Protein AF-A0AA41UVM8-F1 (afdb_monomer_lite)

Secondary structure (DSSP, 8-state):
--------------------HHHHHHHHHHHHHHHHHHHHHHHHHTPPP-----STTSSHHHHHHHHHHHHS----HHHHHHHHHHHHHHHHHHH-

pLDDT: mean 82.82, std 20.91, range [35.56, 97.38]

Radius of gyration: 32.56 Å; chains: 1; bounding box: 49×39×102 Å

Foldseek 3Di:
DDDDDDDDDDDPPDDDDDPDVVVVVVVVVVVVVVVVVVVVVVVVVPDDDDDDDDDPPPCPVVVVLVCCVPPHPHDDPVRVVVCVVVVVVVVVVVVD

Organism: Papaver nudicaule (NCBI:txid74823)

Sequence (96 aa):
MLSTVIQGMGSICSRHGQYNEADTEENAQAAEIERRIAQETKAEKHIQKLLLLGAGESGKSTIFKQIKLLFQTGFDDAELKSYTSVIFANVYQTIK

Structure (mmCIF, N/CA/C/O backbone):
data_AF-A0AA41UVM8-F1
#
_entry.id   AF-A0AA41UVM8-F1
#
loop_
_atom_site.group_PDB
_atom_site.id
_atom_site.type_symbol
_atom_site.label_atom_id
_atom_site.label_alt_id
_atom_site.label_comp_id
_atom_site.label_asym_id
_atom_site.label_entity_id
_atom_site.label_seq_id
_atom_site.pdbx_PDB_ins_code
_atom_site.Cartn_x
_atom_site.Cartn_y
_atom_site.Cartn_z
_atom_site.occupancy
_atom_site.B_iso_or_equiv
_atom_site.auth_seq_id
_atom_site.auth_comp_id
_atom_site.auth_asym_id
_atom_site.auth_atom_id
_atom_site.pdbx_PDB_model_num
ATOM 1 N N . MET A 1 1 ? -8.102 28.079 80.295 1.00 40.31 1 MET A N 1
ATOM 2 C CA . MET A 1 1 ? -6.922 27.581 79.563 1.00 40.31 1 MET A CA 1
ATOM 3 C C . MET A 1 1 ? -6.899 26.065 79.690 1.00 40.31 1 MET A C 1
ATOM 5 O O . MET A 1 1 ? -6.892 25.592 80.814 1.00 40.31 1 MET A O 1
ATOM 9 N N . LEU A 1 2 ? -6.912 25.376 78.542 1.00 39.41 2 LEU A N 1
ATOM 10 C CA . LEU A 1 2 ? -6.650 23.942 78.316 1.00 39.41 2 LEU A CA 1
ATOM 11 C C . LEU A 1 2 ? -7.614 22.886 78.900 1.00 39.41 2 LEU A C 1
ATOM 13 O O . LEU A 1 2 ? -7.501 22.502 80.056 1.00 39.41 2 LEU A O 1
ATOM 17 N N . SER A 1 3 ? -8.497 22.359 78.038 1.00 35.56 3 SER A N 1
ATOM 18 C CA . SER A 1 3 ? -8.470 20.972 77.501 1.00 35.56 3 SER A CA 1
ATOM 19 C C . SER A 1 3 ? -9.805 20.713 76.760 1.00 35.56 3 SER A C 1
ATOM 21 O O . SER A 1 3 ? -10.860 20.735 77.382 1.00 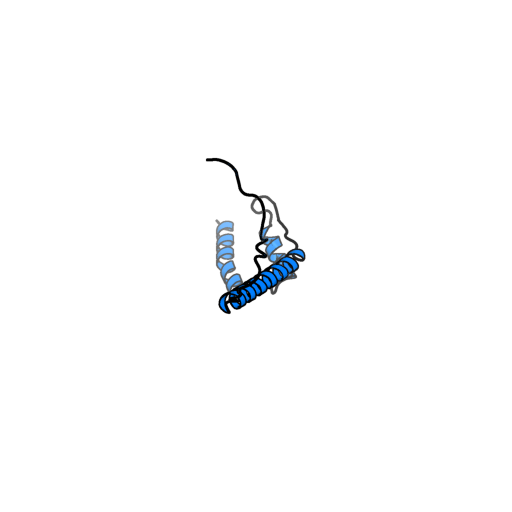35.56 3 SER A O 1
ATOM 23 N N . THR A 1 4 ? -9.850 20.792 75.422 1.00 41.12 4 THR A N 1
ATOM 24 C CA . THR A 1 4 ? -9.824 19.630 74.494 1.00 41.12 4 THR A CA 1
ATOM 25 C C . THR A 1 4 ? -11.076 18.751 74.668 1.00 41.12 4 THR A C 1
ATOM 27 O O . THR A 1 4 ? -11.170 17.982 75.614 1.00 41.12 4 THR A O 1
ATOM 30 N N . VAL A 1 5 ? -12.163 18.998 73.918 1.00 50.19 5 VAL A N 1
ATOM 31 C CA . VAL A 1 5 ? -12.482 18.354 72.618 1.00 50.19 5 VAL A CA 1
ATOM 32 C C . VAL A 1 5 ? -12.298 16.841 72.693 1.00 50.19 5 VAL A C 1
ATOM 34 O O . VAL A 1 5 ? -11.162 16.417 72.818 1.00 50.19 5 VAL A O 1
ATOM 37 N N . ILE A 1 6 ? -13.380 16.058 72.570 1.00 43.78 6 ILE A N 1
ATOM 38 C CA . ILE A 1 6 ? -13.460 14.791 71.812 1.00 43.78 6 ILE A CA 1
ATOM 39 C C . ILE A 1 6 ? -14.916 14.265 71.846 1.00 43.78 6 ILE A C 1
ATOM 41 O O . ILE A 1 6 ? -15.473 13.955 72.893 1.00 43.78 6 ILE A O 1
ATOM 45 N N . GLN A 1 7 ? -15.481 14.179 70.636 1.00 44.25 7 GLN A N 1
ATOM 46 C CA . GLN A 1 7 ? -16.499 13.233 70.155 1.00 44.25 7 GLN A CA 1
ATOM 47 C C . GLN A 1 7 ? -17.923 13.299 70.720 1.00 44.25 7 GLN A C 1
ATOM 49 O O . GLN A 1 7 ? -18.367 12.469 71.505 1.00 44.25 7 GLN A O 1
ATOM 54 N N . GLY A 1 8 ? -18.707 14.190 70.119 1.00 45.00 8 GLY A N 1
ATOM 55 C CA . GLY A 1 8 ? -20.133 13.976 69.928 1.00 45.00 8 GLY A CA 1
ATOM 56 C C . GLY A 1 8 ? -20.517 14.396 68.515 1.00 45.00 8 GLY A C 1
ATOM 57 O O . GLY A 1 8 ? -20.152 15.486 68.095 1.00 45.00 8 GLY A O 1
ATOM 58 N N . MET A 1 9 ? -21.293 13.544 67.844 1.00 42.50 9 MET A N 1
ATOM 59 C CA . MET A 1 9 ? -22.007 13.778 66.579 1.00 42.50 9 MET A CA 1
ATOM 60 C C . MET A 1 9 ? -21.232 13.392 65.312 1.00 42.50 9 MET A C 1
ATOM 62 O O . MET A 1 9 ? -20.457 14.148 64.733 1.00 42.50 9 MET A O 1
ATOM 66 N N . GLY A 1 10 ? -21.498 12.157 64.877 1.00 41.69 10 GLY A N 1
ATOM 67 C CA . GLY A 1 10 ? -21.191 11.682 63.540 1.00 41.69 10 GLY A CA 1
ATOM 68 C C . GLY A 1 10 ? -21.946 12.499 62.498 1.00 41.69 10 GLY A C 1
ATOM 69 O O . GLY A 1 10 ? -23.175 12.481 62.446 1.00 41.69 10 GLY A O 1
ATOM 70 N N . SER A 1 11 ? -21.195 13.178 61.643 1.00 45.44 11 SER A N 1
ATOM 71 C CA . SER A 1 11 ? -21.707 13.747 60.405 1.00 45.44 11 SER A CA 1
ATOM 72 C C . SER A 1 11 ? -21.690 12.654 59.343 1.00 45.44 11 SER A C 1
ATOM 74 O O . SER A 1 11 ? -20.699 12.441 58.647 1.00 45.44 11 SER A O 1
ATOM 76 N N . ILE A 1 12 ? -22.810 11.938 59.254 1.00 44.44 12 ILE A N 1
ATOM 77 C CA . ILE A 1 12 ? -23.235 11.214 58.057 1.00 44.44 12 ILE A CA 1
ATOM 78 C C . ILE A 1 12 ? -23.307 12.250 56.933 1.00 44.44 12 ILE A C 1
ATOM 80 O O . ILE A 1 12 ? -24.259 13.019 56.829 1.00 44.44 12 ILE A O 1
ATOM 84 N N . CYS A 1 13 ? -22.261 12.318 56.112 1.00 36.47 13 CYS A N 1
ATOM 85 C CA . CYS A 1 13 ? -22.327 13.049 54.859 1.00 36.47 13 CYS A CA 1
ATOM 86 C C . CYS A 1 13 ? -23.080 12.158 53.869 1.00 36.47 13 CYS A C 1
ATOM 88 O O . CYS A 1 13 ? -22.536 11.218 53.289 1.00 36.47 13 CYS A O 1
ATOM 90 N N . SER A 1 14 ? -24.381 12.395 53.741 1.00 50.59 14 SER A N 1
ATOM 91 C CA . SER A 1 14 ? -25.180 11.873 52.642 1.00 50.59 14 SER A CA 1
ATOM 92 C C . SER A 1 14 ? -26.267 12.867 52.252 1.00 50.59 14 SER A C 1
ATOM 94 O O . SER A 1 14 ? -27.174 13.141 53.028 1.00 50.59 14 SER A O 1
ATOM 96 N N . ARG A 1 15 ? -26.175 13.278 50.980 1.00 49.31 15 ARG A N 1
ATOM 97 C CA . ARG A 1 15 ? -27.240 13.732 50.070 1.00 49.31 15 ARG A CA 1
ATOM 98 C C . ARG A 1 15 ? -27.773 15.163 50.229 1.00 49.31 15 ARG A C 1
ATOM 100 O O . ARG A 1 15 ? -28.708 15.423 50.975 1.00 49.31 15 ARG A O 1
ATOM 107 N N . HIS A 1 16 ? -27.339 16.019 49.304 1.00 41.25 16 HIS A N 1
ATOM 108 C CA . HIS A 1 16 ? -28.284 16.800 48.505 1.00 41.25 16 HIS A CA 1
ATOM 109 C C . HIS A 1 16 ? -27.870 16.694 47.035 1.00 41.25 16 HIS A C 1
ATOM 111 O O . HIS A 1 16 ? -26.806 17.164 46.644 1.00 41.25 16 HIS A O 1
ATOM 117 N N . GLY A 1 17 ? -28.662 15.949 46.266 1.00 49.62 17 GLY A N 1
ATOM 118 C CA . GLY A 1 17 ? -28.433 15.720 44.851 1.00 49.62 17 GLY A CA 1
ATOM 119 C C . GLY A 1 17 ? -28.911 16.907 44.028 1.00 49.62 17 GLY A C 1
ATOM 120 O O . GLY A 1 17 ? -30.087 17.254 44.068 1.00 49.62 17 GLY A O 1
ATOM 121 N N . GLN A 1 18 ? -28.005 17.461 43.235 1.00 41.72 18 GLN A N 1
ATOM 122 C CA . GLN A 1 18 ? -28.335 17.917 41.895 1.00 41.72 18 GLN A CA 1
ATOM 123 C C . GLN A 1 18 ? -27.632 16.934 40.962 1.00 41.72 18 GLN A C 1
ATOM 125 O O . GLN A 1 18 ? -26.439 17.050 40.718 1.00 41.72 18 GLN A O 1
ATOM 130 N N . TYR A 1 19 ? -28.345 15.887 40.538 1.00 49.50 19 TYR A N 1
ATOM 131 C CA . TYR A 1 19 ? -27.957 15.189 39.316 1.00 49.50 19 TYR A CA 1
ATOM 132 C C . TYR A 1 19 ?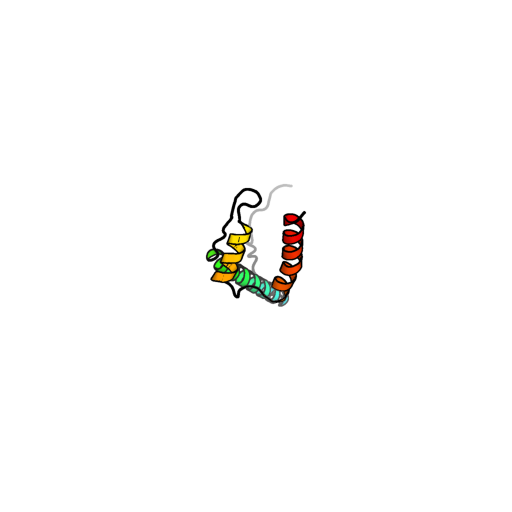 -28.225 16.193 38.201 1.00 49.50 19 TYR A C 1
ATOM 134 O O . TYR A 1 19 ? -29.386 16.415 37.855 1.00 49.50 19 TYR A O 1
ATOM 142 N N . ASN A 1 20 ? -27.187 16.888 37.735 1.00 57.03 20 ASN A N 1
ATOM 143 C CA . ASN A 1 20 ? -27.355 17.797 36.616 1.00 57.03 20 ASN A CA 1
ATOM 144 C C . ASN A 1 20 ? -27.573 16.944 35.368 1.00 57.03 20 ASN A C 1
ATOM 146 O O . ASN A 1 20 ? -26.865 15.968 35.132 1.00 57.03 20 ASN A O 1
ATOM 150 N N . GLU A 1 21 ? -28.556 17.311 34.559 1.00 58.09 21 GLU A N 1
ATOM 151 C CA . GLU A 1 21 ? -28.843 16.668 33.272 1.00 58.09 21 GLU A CA 1
ATOM 152 C C . GLU A 1 21 ? -27.597 16.699 32.355 1.00 58.09 21 GLU A C 1
ATOM 154 O O . GLU A 1 21 ? -27.297 15.728 31.662 1.00 58.09 21 GLU A O 1
ATOM 159 N N . ALA A 1 22 ? -26.769 17.742 32.497 1.00 60.97 22 ALA A N 1
ATOM 160 C CA . ALA A 1 22 ? -25.448 17.860 31.878 1.00 60.97 22 ALA A CA 1
ATOM 161 C C . ALA A 1 22 ? -24.474 16.730 32.273 1.00 60.97 22 ALA A C 1
ATOM 163 O O . ALA A 1 22 ? -23.787 16.198 31.405 1.00 60.97 22 ALA A O 1
ATOM 164 N N . ASP A 1 23 ? -24.466 16.296 33.540 1.00 67.06 23 ASP A N 1
ATOM 165 C CA . ASP A 1 23 ? -23.610 15.192 34.004 1.00 67.06 23 ASP A CA 1
ATOM 166 C C . ASP A 1 23 ? -24.087 13.851 33.416 1.00 67.06 23 ASP A C 1
ATOM 168 O O . ASP A 1 23 ? -23.292 12.947 33.160 1.00 67.06 23 ASP A O 1
ATOM 172 N N . THR A 1 24 ? -25.397 13.705 33.171 1.00 75.75 24 THR A N 1
ATOM 173 C CA . THR A 1 24 ? -25.956 12.501 32.535 1.00 75.75 24 THR A CA 1
ATOM 174 C C . THR A 1 24 ? -25.675 12.434 31.040 1.00 75.75 24 THR A C 1
ATOM 176 O O . THR A 1 24 ? -25.381 11.350 30.536 1.00 75.75 24 THR A O 1
ATOM 179 N N . GLU A 1 25 ? -25.710 13.570 30.340 1.00 82.44 25 GLU A N 1
ATOM 180 C CA . GLU A 1 25 ? -25.339 13.659 28.926 1.00 82.44 25 GLU A CA 1
ATOM 181 C C . GLU A 1 25 ? -23.838 13.430 28.731 1.00 82.44 25 GLU A C 1
ATOM 183 O O . GLU A 1 25 ? -23.450 12.641 27.869 1.00 82.44 25 GLU A O 1
ATOM 188 N N . GLU A 1 26 ? -22.992 14.041 29.564 1.00 83.69 26 GLU A N 1
ATOM 189 C CA . GLU A 1 26 ? -21.543 13.822 29.545 1.00 83.69 26 GLU A CA 1
ATOM 190 C C . GLU A 1 26 ? -21.203 12.356 29.841 1.00 83.69 26 GLU A C 1
ATOM 192 O O . GLU A 1 26 ? -20.424 11.732 29.118 1.00 83.69 26 GLU A O 1
ATOM 197 N N . ASN A 1 27 ? -21.859 11.751 30.834 1.00 86.75 27 ASN A N 1
ATOM 198 C CA . ASN A 1 27 ? -21.673 10.339 31.151 1.00 86.75 27 ASN A CA 1
ATOM 199 C C . ASN A 1 27 ? -22.177 9.408 30.028 1.00 86.75 27 ASN A C 1
ATOM 201 O O . ASN A 1 27 ? -21.561 8.377 29.758 1.00 86.75 27 ASN A O 1
ATOM 205 N N . ALA A 1 28 ? -23.262 9.765 29.333 1.00 91.12 28 ALA A N 1
ATOM 206 C CA . ALA A 1 28 ? -23.741 9.019 28.169 1.00 91.12 28 ALA A CA 1
ATOM 207 C C . ALA A 1 28 ? -22.762 9.111 26.986 1.00 91.12 28 ALA A C 1
ATOM 209 O O . ALA A 1 28 ? -22.502 8.107 26.318 1.00 91.12 28 ALA A O 1
ATOM 210 N N . GLN A 1 29 ? -22.174 10.288 26.751 1.00 94.12 29 GLN A N 1
ATOM 211 C CA . GLN A 1 29 ? -21.126 10.472 25.746 1.00 94.12 29 GLN A CA 1
ATOM 212 C C . GLN A 1 29 ? -19.866 9.675 26.100 1.00 94.12 29 GLN A C 1
ATOM 214 O O . GLN A 1 29 ? -19.335 8.967 25.245 1.00 94.12 29 GLN A O 1
ATOM 219 N N . ALA A 1 30 ? -19.424 9.718 27.360 1.00 94.06 30 ALA A N 1
ATOM 220 C CA . ALA A 1 30 ? -18.286 8.941 27.842 1.00 94.06 30 ALA A CA 1
ATOM 221 C C . ALA A 1 30 ? -18.512 7.429 27.670 1.00 94.06 30 ALA A C 1
ATOM 223 O O . ALA A 1 30 ? -17.630 6.721 27.181 1.00 94.06 30 ALA A O 1
ATOM 224 N N . ALA A 1 31 ? -19.714 6.936 27.986 1.00 94.69 31 ALA A N 1
ATOM 225 C CA . ALA A 1 31 ? -20.079 5.536 27.789 1.00 94.69 31 ALA A CA 1
ATOM 226 C C . ALA A 1 31 ? -20.064 5.123 26.305 1.00 94.69 31 ALA A C 1
ATOM 228 O O . ALA A 1 31 ? -19.629 4.017 25.976 1.00 94.69 31 ALA A O 1
ATOM 229 N N . GLU A 1 32 ? -20.504 5.997 25.394 1.00 96.50 32 GLU A N 1
ATOM 230 C CA . GLU A 1 32 ? -20.431 5.732 23.953 1.00 96.50 32 GLU A CA 1
ATOM 231 C C . GLU A 1 32 ? -18.985 5.719 23.442 1.00 96.50 32 GLU A C 1
ATOM 233 O O . GLU A 1 32 ? -18.636 4.867 22.621 1.00 96.50 32 GLU A O 1
ATOM 238 N N . ILE A 1 33 ? -18.126 6.613 23.940 1.00 96.38 33 ILE A N 1
ATOM 239 C CA . ILE A 1 33 ? -16.694 6.617 23.612 1.00 96.38 33 ILE A CA 1
ATOM 240 C C . ILE A 1 33 ? -16.048 5.303 24.064 1.00 96.38 33 ILE A C 1
ATOM 242 O O . ILE A 1 33 ? -15.411 4.629 23.255 1.00 96.38 33 ILE A O 1
ATOM 246 N N . GLU A 1 34 ? -16.273 4.887 25.312 1.00 96.62 34 GLU A N 1
ATOM 247 C CA . GLU A 1 34 ? -15.738 3.632 25.853 1.00 96.62 34 GLU A CA 1
ATOM 248 C C . GLU A 1 34 ? -16.220 2.421 25.039 1.00 96.62 34 GLU A C 1
ATOM 250 O O . GLU A 1 34 ? -15.443 1.526 24.697 1.00 96.62 34 GLU A O 1
ATOM 255 N N . ARG A 1 35 ? -17.500 2.418 24.637 1.00 96.81 35 ARG A N 1
ATOM 256 C CA . ARG A 1 35 ? -18.066 1.373 23.775 1.00 96.81 35 ARG A CA 1
ATOM 257 C C . ARG A 1 35 ? -17.342 1.294 22.430 1.00 96.81 35 ARG A C 1
ATOM 259 O O . ARG A 1 35 ? -17.050 0.186 21.975 1.00 96.81 35 ARG A O 1
ATOM 266 N N . ARG A 1 36 ? -17.051 2.435 21.796 1.00 97.00 36 ARG A N 1
ATOM 267 C CA . ARG A 1 36 ? -16.309 2.489 20.524 1.00 97.00 36 ARG A CA 1
ATOM 268 C C . ARG A 1 36 ? -14.878 1.996 20.691 1.00 97.00 36 ARG A C 1
ATOM 270 O O . ARG A 1 36 ? -14.466 1.115 19.942 1.00 97.00 36 ARG A O 1
ATOM 277 N N . ILE A 1 37 ? -14.171 2.464 21.720 1.00 97.06 37 ILE A N 1
ATOM 278 C CA . ILE A 1 37 ? -12.800 2.030 22.026 1.00 97.06 37 ILE A CA 1
ATOM 279 C C . ILE A 1 37 ? -12.750 0.511 22.228 1.00 97.06 37 ILE A C 1
ATOM 281 O O . ILE A 1 37 ? -11.892 -0.169 21.660 1.00 97.06 37 ILE A O 1
ATOM 285 N N . ALA A 1 38 ? -13.691 -0.057 22.987 1.00 96.44 38 ALA A N 1
ATOM 286 C CA . ALA A 1 38 ? -13.752 -1.497 23.218 1.00 96.44 38 ALA A CA 1
ATOM 287 C C . ALA A 1 38 ? -14.018 -2.293 21.925 1.00 96.44 38 ALA A C 1
ATOM 289 O O . ALA A 1 38 ? -13.431 -3.362 21.719 1.00 96.44 38 ALA A O 1
ATOM 290 N N . GLN A 1 39 ? -14.883 -1.780 21.043 1.00 96.31 39 GLN A N 1
ATOM 291 C CA . GLN A 1 39 ? -15.167 -2.387 19.739 1.00 96.31 39 GLN A CA 1
ATOM 292 C C . GLN A 1 39 ? -13.946 -2.357 18.816 1.00 96.31 39 GLN A C 1
ATOM 294 O O . GLN A 1 39 ? -13.584 -3.396 18.259 1.00 96.31 39 GLN A O 1
ATOM 299 N N . GLU A 1 40 ? -13.282 -1.209 18.701 1.00 95.56 40 GLU A N 1
ATOM 300 C CA . GLU A 1 40 ? -12.068 -1.039 17.899 1.00 95.56 40 GLU A CA 1
ATOM 301 C C . GLU A 1 40 ? -10.932 -1.919 18.428 1.00 95.56 40 GLU A C 1
ATOM 303 O O . GLU A 1 40 ? -10.351 -2.695 17.673 1.00 95.56 40 GLU A O 1
ATOM 308 N N . THR A 1 41 ? -10.706 -1.932 19.744 1.00 94.62 41 THR A N 1
ATOM 309 C CA . THR A 1 41 ? -9.699 -2.793 20.390 1.00 94.62 41 THR A CA 1
ATOM 310 C C . THR A 1 41 ? -9.950 -4.274 20.102 1.00 94.62 41 THR A C 1
ATOM 312 O O . THR A 1 41 ? -9.016 -5.053 19.895 1.00 94.62 41 THR A O 1
ATOM 315 N N . LYS A 1 42 ? -11.218 -4.704 20.087 1.00 94.75 42 LYS A N 1
ATOM 316 C CA . LYS A 1 42 ? -11.570 -6.083 19.734 1.00 94.75 42 LYS A CA 1
ATOM 317 C C . LYS A 1 42 ? -11.276 -6.371 18.263 1.00 94.75 42 LYS A C 1
ATOM 319 O O . LYS A 1 42 ? -10.741 -7.437 17.971 1.00 94.75 42 LYS A O 1
ATOM 324 N N . ALA A 1 43 ? -11.599 -5.448 17.359 1.00 93.81 43 ALA A N 1
ATOM 325 C CA . ALA A 1 43 ? -11.289 -5.589 15.940 1.00 93.81 43 ALA A CA 1
ATOM 326 C C . ALA A 1 43 ? -9.771 -5.662 15.701 1.00 93.81 43 ALA A C 1
ATOM 328 O O . ALA A 1 43 ? -9.306 -6.551 14.991 1.00 93.81 43 ALA A O 1
ATOM 329 N N . GLU A 1 44 ? -8.987 -4.812 16.368 1.00 93.25 44 GLU A N 1
ATOM 330 C CA . GLU A 1 44 ? -7.526 -4.792 16.256 1.00 93.25 44 GLU A CA 1
ATOM 331 C C . GLU A 1 44 ? -6.862 -6.101 16.686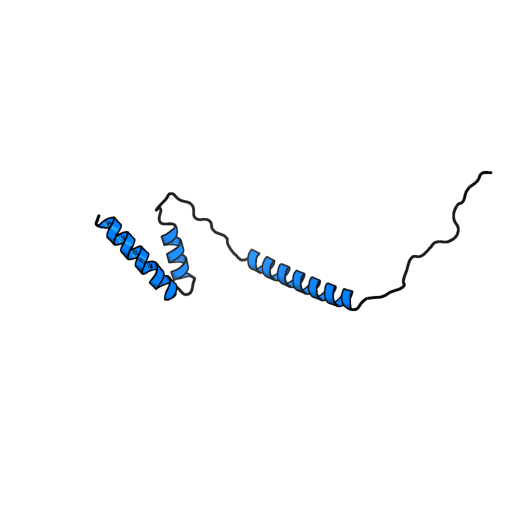 1.00 93.25 44 GLU A C 1
ATOM 333 O O . GLU A 1 44 ? -5.886 -6.521 16.064 1.00 93.25 44 GLU A O 1
ATOM 338 N N . LYS A 1 45 ? -7.400 -6.787 17.704 1.00 92.81 45 LYS A N 1
ATOM 339 C CA . LYS A 1 45 ? -6.896 -8.104 18.137 1.00 92.81 45 LYS A CA 1
ATOM 340 C C . LYS A 1 45 ? -6.947 -9.157 17.029 1.00 92.81 45 LYS A C 1
ATOM 342 O O . LYS A 1 45 ? -6.174 -10.111 17.070 1.00 92.81 45 LYS A O 1
ATOM 347 N N . HIS A 1 46 ? -7.839 -8.997 16.053 1.00 91.81 46 HIS A N 1
ATOM 348 C CA . HIS A 1 46 ? -7.961 -9.906 14.916 1.00 91.81 46 HIS A CA 1
ATOM 349 C C . HIS A 1 46 ? -7.087 -9.504 13.714 1.00 91.81 46 HIS A C 1
ATOM 351 O O . HIS A 1 46 ? -6.985 -10.277 12.764 1.00 91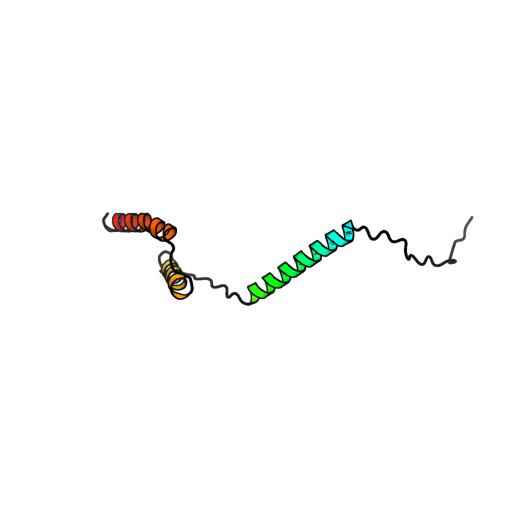.81 46 HIS A O 1
ATOM 357 N N . ILE A 1 47 ? -6.422 -8.344 13.746 1.00 92.94 47 ILE A N 1
ATOM 358 C CA . ILE A 1 47 ? -5.553 -7.871 12.662 1.00 92.94 47 ILE A CA 1
ATOM 359 C C . ILE A 1 47 ? -4.129 -8.404 12.867 1.00 92.94 47 ILE A C 1
ATOM 361 O O . ILE A 1 47 ? -3.457 -8.067 13.843 1.00 92.94 47 ILE A O 1
ATOM 365 N N . GLN A 1 48 ? -3.614 -9.187 11.914 1.00 92.56 48 GLN A N 1
ATOM 366 C CA . GLN A 1 48 ? -2.188 -9.526 11.871 1.00 92.56 48 GLN A CA 1
ATOM 367 C C . GLN A 1 48 ? -1.375 -8.387 11.238 1.00 92.56 48 GLN A C 1
ATOM 369 O O . GLN A 1 48 ? -1.552 -8.053 10.068 1.00 92.56 48 GLN A O 1
ATOM 374 N N . LYS A 1 49 ? -0.441 -7.817 12.009 1.00 92.88 49 LYS A N 1
ATOM 375 C CA . LYS A 1 49 ? 0.516 -6.801 11.543 1.00 92.88 49 LYS A CA 1
ATOM 376 C C . LYS A 1 49 ? 1.800 -7.493 11.080 1.00 92.88 49 LYS A C 1
ATOM 378 O O . LYS A 1 49 ? 2.455 -8.169 11.869 1.00 92.88 49 LYS A O 1
ATOM 383 N N . LEU A 1 50 ? 2.150 -7.326 9.805 1.00 92.75 50 LEU A N 1
ATOM 384 C CA . LEU A 1 50 ? 3.336 -7.924 9.187 1.00 92.75 50 LEU A CA 1
ATOM 385 C C . LEU A 1 50 ? 4.336 -6.834 8.789 1.00 92.75 50 LEU A C 1
ATOM 387 O O . LEU A 1 50 ? 3.952 -5.818 8.213 1.00 92.75 50 LEU A O 1
ATOM 391 N N . LEU A 1 51 ? 5.621 -7.070 9.064 1.00 95.19 51 LEU A N 1
ATOM 392 C CA . LEU A 1 51 ? 6.723 -6.200 8.656 1.00 95.19 51 LEU A CA 1
ATOM 393 C C . LEU A 1 51 ? 7.619 -6.944 7.664 1.00 95.19 51 LEU A C 1
ATOM 395 O O . LEU A 1 51 ? 8.180 -7.987 7.991 1.00 95.19 51 LEU A O 1
ATOM 399 N N . LEU A 1 52 ? 7.763 -6.397 6.457 1.00 94.56 52 LEU A N 1
ATOM 400 C CA . LEU A 1 52 ? 8.658 -6.937 5.435 1.00 94.56 52 LEU A CA 1
ATOM 401 C C . LEU A 1 52 ? 9.986 -6.177 5.458 1.00 94.56 52 LEU A C 1
ATOM 403 O O . LEU A 1 52 ? 10.028 -4.979 5.178 1.00 94.56 52 LEU A O 1
ATOM 407 N N . LEU A 1 53 ? 11.073 -6.891 5.751 1.00 95.81 53 LEU A N 1
ATOM 408 C CA . LEU A 1 53 ? 12.434 -6.356 5.790 1.00 95.81 53 LEU A CA 1
ATOM 409 C C . LEU A 1 53 ? 13.254 -6.854 4.596 1.00 95.81 53 LEU A C 1
ATOM 411 O O . LEU A 1 53 ? 13.043 -7.953 4.090 1.00 95.81 53 LEU A O 1
ATOM 415 N N . GLY A 1 54 ? 14.197 -6.033 4.138 1.00 94.50 54 GLY A N 1
ATOM 416 C CA . GLY A 1 54 ? 15.107 -6.378 3.048 1.00 94.50 54 GLY A CA 1
ATOM 417 C C . GLY A 1 54 ? 15.827 -5.155 2.491 1.00 94.50 54 GLY A C 1
ATOM 418 O O . GLY A 1 54 ? 15.354 -4.028 2.662 1.00 94.50 54 GLY A O 1
ATOM 419 N N . ALA A 1 55 ? 16.942 -5.382 1.794 1.00 94.56 55 ALA A N 1
ATOM 420 C CA . ALA A 1 55 ? 17.741 -4.343 1.142 1.00 94.56 55 ALA A CA 1
ATOM 421 C C . ALA A 1 55 ? 16.929 -3.503 0.136 1.00 94.56 55 ALA A C 1
ATOM 423 O O . ALA A 1 55 ? 15.817 -3.878 -0.249 1.00 94.56 55 ALA A O 1
ATOM 424 N N . GLY A 1 56 ? 17.468 -2.362 -0.303 1.00 92.56 56 GLY A N 1
ATOM 425 C CA . GLY A 1 56 ? 16.898 -1.619 -1.434 1.00 92.56 56 GLY A CA 1
ATOM 426 C C . GLY A 1 56 ? 16.617 -2.557 -2.615 1.00 92.56 56 GLY A C 1
ATOM 427 O O . GLY A 1 56 ? 17.345 -3.524 -2.812 1.00 92.56 56 GLY A O 1
ATOM 428 N N . GLU A 1 57 ? 15.509 -2.330 -3.326 1.00 90.12 57 GLU A N 1
ATOM 429 C CA . GLU A 1 57 ? 15.163 -3.066 -4.560 1.00 90.12 57 GLU A CA 1
ATOM 430 C C . GLU A 1 57 ? 14.904 -4.578 -4.413 1.00 90.12 57 GLU A C 1
ATOM 432 O O . GLU A 1 57 ? 14.572 -5.247 -5.384 1.00 90.12 57 GLU A O 1
ATOM 437 N N . SER A 1 58 ? 14.910 -5.122 -3.193 1.00 95.00 58 SER A N 1
ATOM 438 C CA . SER A 1 58 ? 14.684 -6.550 -2.906 1.00 95.00 58 SER A CA 1
ATOM 439 C C . SER A 1 58 ? 13.267 -7.080 -3.212 1.00 95.00 58 SER A C 1
ATOM 441 O O . SER A 1 58 ? 12.887 -8.138 -2.719 1.00 95.00 58 SER A O 1
ATOM 443 N N . GLY A 1 59 ? 12.427 -6.324 -3.925 1.00 95.56 59 GLY A N 1
ATOM 444 C CA . GLY A 1 59 ? 11.075 -6.747 -4.305 1.00 95.56 59 GLY A CA 1
ATOM 445 C C . GLY A 1 59 ? 9.989 -6.595 -3.232 1.00 95.56 59 GLY A C 1
ATOM 446 O O . GLY A 1 59 ? 8.877 -7.075 -3.435 1.00 95.56 59 GLY A O 1
ATOM 447 N N . LYS A 1 60 ? 10.244 -5.895 -2.114 1.00 97.06 60 LYS A N 1
ATOM 448 C CA . LYS A 1 60 ? 9.227 -5.658 -1.059 1.00 97.06 60 LYS A CA 1
ATOM 449 C C . LYS A 1 60 ? 7.937 -5.061 -1.629 1.00 97.06 60 LYS A C 1
ATOM 451 O O . LYS A 1 60 ? 6.860 -5.604 -1.404 1.00 97.06 60 LYS A O 1
ATOM 456 N N . SER A 1 61 ? 8.048 -4.000 -2.430 1.00 94.94 61 SER A N 1
ATOM 457 C CA . SER A 1 61 ? 6.897 -3.355 -3.076 1.00 94.94 61 SER A CA 1
ATOM 458 C C . SER A 1 61 ? 6.144 -4.303 -4.013 1.00 94.94 61 SER A C 1
ATOM 460 O O . SER A 1 61 ? 4.929 -4.194 -4.139 1.00 94.94 61 SER A O 1
ATOM 462 N N . THR A 1 62 ? 6.836 -5.258 -4.640 1.00 96.50 62 THR A N 1
ATOM 463 C CA . THR A 1 62 ? 6.214 -6.286 -5.484 1.00 96.50 62 THR A CA 1
ATOM 464 C C . THR A 1 62 ? 5.346 -7.223 -4.649 1.00 96.50 62 THR A C 1
ATOM 466 O O . THR A 1 62 ? 4.208 -7.477 -5.024 1.00 96.50 62 THR A O 1
ATOM 469 N N . ILE A 1 63 ? 5.820 -7.667 -3.480 1.00 96.50 63 ILE A N 1
ATOM 470 C CA . ILE A 1 63 ? 5.022 -8.510 -2.574 1.00 96.50 63 ILE A CA 1
ATOM 471 C C . ILE A 1 63 ? 3.763 -7.768 -2.109 1.00 96.50 63 ILE A C 1
ATOM 473 O O . ILE A 1 63 ? 2.670 -8.327 -2.171 1.00 96.50 63 ILE A O 1
ATOM 477 N N . PHE A 1 64 ? 3.880 -6.493 -1.719 1.00 94.75 64 PHE A N 1
ATOM 478 C CA . PHE A 1 64 ? 2.712 -5.682 -1.349 1.00 94.75 64 PHE A CA 1
ATOM 479 C C . PHE A 1 64 ? 1.701 -5.546 -2.499 1.00 94.75 64 PHE A C 1
ATOM 481 O O . PHE A 1 64 ? 0.499 -5.692 -2.272 1.00 94.75 64 PHE A O 1
ATOM 488 N N . LYS A 1 65 ? 2.166 -5.337 -3.739 1.00 95.69 65 LYS A N 1
ATOM 489 C CA . LYS A 1 65 ? 1.294 -5.316 -4.927 1.00 95.69 65 LYS A CA 1
ATOM 490 C C . LYS A 1 65 ? 0.566 -6.650 -5.128 1.00 95.69 65 LYS A C 1
ATOM 492 O O . LYS A 1 65 ? -0.630 -6.643 -5.403 1.00 95.69 65 LYS A O 1
ATOM 497 N N . GLN A 1 66 ? 1.243 -7.782 -4.926 1.00 97.19 66 GLN A N 1
ATOM 498 C CA . GLN A 1 66 ? 0.609 -9.103 -5.014 1.00 97.19 66 GLN A CA 1
ATOM 499 C C . GLN A 1 66 ? -0.433 -9.330 -3.914 1.00 97.19 66 GLN A C 1
ATOM 501 O O . GLN A 1 66 ? -1.502 -9.860 -4.197 1.00 97.19 66 GLN A O 1
ATOM 506 N N . ILE A 1 67 ? -0.168 -8.899 -2.676 1.00 95.75 67 ILE A N 1
ATOM 507 C CA . ILE A 1 67 ? -1.144 -8.983 -1.576 1.00 95.75 67 ILE A CA 1
ATOM 508 C C . ILE A 1 67 ? -2.418 -8.213 -1.937 1.00 95.75 67 ILE A C 1
ATOM 510 O O . ILE A 1 67 ? -3.520 -8.726 -1.753 1.00 95.75 67 ILE A O 1
ATOM 514 N N . LYS A 1 68 ? -2.275 -7.007 -2.497 1.00 95.06 68 LYS A N 1
ATOM 515 C CA . LYS A 1 68 ? -3.409 -6.197 -2.952 1.00 95.06 68 LYS A CA 1
ATOM 516 C C . LYS A 1 68 ? -4.207 -6.879 -4.066 1.00 95.06 68 LYS A C 1
ATOM 518 O O . LYS A 1 68 ? -5.432 -6.873 -4.020 1.00 95.06 68 LYS A O 1
ATOM 523 N N . LEU A 1 69 ? -3.533 -7.518 -5.022 1.00 95.56 69 LEU A N 1
ATOM 524 C CA . LEU A 1 69 ? -4.198 -8.288 -6.078 1.00 95.56 69 LEU A CA 1
ATOM 525 C C . LEU A 1 69 ? -4.949 -9.520 -5.552 1.00 95.56 69 LEU A C 1
ATOM 527 O O . LEU A 1 69 ? -6.006 -9.846 -6.077 1.00 95.56 69 LEU A O 1
ATOM 531 N N . LEU A 1 70 ? -4.402 -10.217 -4.552 1.00 95.94 70 LEU A N 1
ATOM 532 C CA . LEU A 1 70 ? -4.965 -11.476 -4.050 1.00 95.94 70 LEU A CA 1
ATOM 533 C C . LEU A 1 70 ? -6.078 -11.284 -3.012 1.00 95.94 70 LEU A C 1
ATOM 535 O O . LEU A 1 70 ? -6.998 -12.096 -2.959 1.00 95.94 70 LEU A O 1
ATOM 539 N N . PHE A 1 71 ? -5.979 -10.255 -2.167 1.00 94.31 71 PHE A N 1
ATOM 540 C CA . PHE A 1 71 ? -6.818 -10.116 -0.969 1.00 94.31 71 PHE A CA 1
ATOM 541 C C . PHE A 1 71 ? -7.624 -8.812 -0.906 1.00 94.31 71 PHE A C 1
ATOM 543 O O . PHE A 1 71 ? -8.404 -8.630 0.027 1.00 94.31 71 PHE A O 1
ATOM 550 N N . GLN A 1 72 ? -7.442 -7.895 -1.858 1.00 93.19 72 GLN A N 1
ATOM 551 C CA . GLN A 1 72 ? -8.212 -6.650 -1.951 1.00 93.19 72 GLN A CA 1
ATOM 552 C C . GLN A 1 72 ? -8.915 -6.563 -3.312 1.00 93.19 72 GLN A C 1
ATOM 554 O O . GLN A 1 72 ? -8.855 -7.480 -4.125 1.00 93.19 72 GLN A O 1
ATOM 559 N N . THR A 1 73 ? -9.586 -5.446 -3.584 1.00 92.75 73 THR A N 1
ATOM 560 C CA . THR A 1 73 ? -10.318 -5.199 -4.838 1.00 92.75 73 THR A CA 1
ATOM 561 C C . THR A 1 73 ? -9.410 -4.858 -6.029 1.00 92.75 73 THR A C 1
ATOM 563 O O . THR A 1 73 ? -9.883 -4.313 -7.021 1.00 92.75 73 THR A O 1
ATOM 566 N N . GLY A 1 74 ? -8.109 -5.159 -5.953 1.00 92.44 74 GLY A N 1
ATOM 567 C CA . GLY A 1 74 ? -7.132 -4.782 -6.974 1.00 92.44 74 GLY A CA 1
ATOM 568 C C . GLY A 1 74 ? -6.777 -3.290 -6.950 1.00 92.44 74 GLY A C 1
ATOM 569 O O . GLY A 1 74 ? -6.779 -2.664 -5.891 1.00 92.44 74 GLY A O 1
ATOM 570 N N . PHE A 1 75 ? -6.411 -2.741 -8.110 1.00 96.19 75 PHE A N 1
ATOM 571 C CA . PHE A 1 75 ? -5.976 -1.349 -8.288 1.00 96.19 75 PHE A CA 1
ATOM 572 C C . PHE A 1 75 ? -7.088 -0.521 -8.936 1.00 96.19 75 PHE A C 1
ATOM 574 O O . PHE A 1 75 ? -7.701 -0.982 -9.898 1.00 96.19 75 PHE A O 1
ATOM 581 N N . ASP A 1 76 ? -7.326 0.690 -8.432 1.00 96.44 76 ASP A N 1
ATOM 582 C CA . ASP A 1 76 ? -8.296 1.608 -9.035 1.00 96.44 76 ASP A CA 1
ATOM 583 C C . ASP A 1 76 ? -7.693 2.398 -10.212 1.00 96.44 76 ASP A C 1
ATOM 585 O O . ASP A 1 76 ? -6.475 2.455 -10.407 1.00 96.44 76 ASP A O 1
ATOM 589 N N . ASP A 1 77 ? -8.553 3.028 -11.015 1.00 97.12 77 ASP A N 1
ATOM 590 C CA . ASP A 1 77 ? -8.130 3.771 -12.207 1.00 97.12 77 ASP A CA 1
ATOM 591 C C . ASP A 1 77 ? -7.192 4.944 -11.891 1.00 97.12 77 ASP A C 1
ATOM 593 O O . ASP A 1 77 ? -6.337 5.293 -12.710 1.00 97.12 77 ASP A O 1
ATOM 597 N N . ALA A 1 78 ? -7.353 5.590 -10.735 1.00 96.62 78 ALA A N 1
ATOM 598 C CA . ALA A 1 78 ? -6.513 6.718 -10.347 1.00 96.62 78 ALA A CA 1
ATOM 599 C C . ALA A 1 78 ? -5.095 6.239 -10.009 1.00 96.62 78 ALA A C 1
ATOM 601 O O . ALA A 1 78 ? -4.105 6.836 -10.438 1.00 96.62 78 ALA A O 1
ATOM 602 N N . GLU A 1 79 ? -4.990 5.116 -9.311 1.00 95.19 79 GLU A N 1
ATOM 603 C CA . GLU A 1 79 ? -3.736 4.469 -8.974 1.00 95.19 79 GLU A CA 1
ATOM 604 C C . GLU A 1 79 ? -3.038 3.905 -10.216 1.00 95.19 79 GLU A C 1
ATOM 606 O O . GLU A 1 79 ? -1.839 4.126 -10.399 1.00 95.19 79 GLU A O 1
ATOM 611 N N . LEU A 1 80 ? -3.773 3.260 -11.125 1.00 95.69 80 LEU A N 1
ATOM 612 C CA . LEU A 1 80 ? -3.228 2.787 -12.401 1.00 95.69 80 LEU A CA 1
ATOM 613 C C . LEU A 1 80 ? -2.659 3.943 -13.237 1.00 95.69 80 LEU A C 1
ATOM 615 O O . LEU A 1 80 ? -1.548 3.846 -13.769 1.00 95.69 80 LEU A O 1
ATOM 619 N N . LYS A 1 81 ? -3.366 5.080 -13.289 1.00 97.38 81 LYS A N 1
ATOM 620 C CA . LYS A 1 81 ? -2.853 6.310 -13.914 1.00 97.38 81 LYS A CA 1
ATOM 621 C C . LYS A 1 81 ? -1.584 6.805 -13.222 1.00 97.38 81 LYS A C 1
ATOM 623 O O . LYS A 1 81 ? -0.645 7.198 -13.910 1.00 97.38 81 LYS A O 1
ATOM 628 N N . SER A 1 82 ? -1.505 6.726 -11.893 1.00 96.56 82 SER A N 1
ATOM 629 C CA . SER A 1 82 ? -0.295 7.115 -11.154 1.00 96.56 82 SER A CA 1
ATOM 630 C C . SER A 1 82 ? 0.929 6.259 -11.517 1.00 96.56 82 SER A C 1
ATOM 632 O O . SER A 1 82 ? 2.038 6.782 -11.593 1.00 96.56 82 SER A O 1
ATOM 634 N N . TYR A 1 83 ? 0.747 4.969 -11.834 1.00 96.12 83 TYR A N 1
ATOM 635 C CA . TYR A 1 83 ? 1.853 4.097 -12.250 1.00 96.12 83 TYR A CA 1
ATOM 636 C C . TYR A 1 83 ? 2.393 4.415 -13.643 1.00 96.12 83 TYR A C 1
ATOM 638 O O . TYR A 1 83 ? 3.533 4.066 -13.940 1.00 96.12 83 TYR A O 1
ATOM 646 N N . THR A 1 84 ? 1.622 5.102 -14.485 1.00 97.19 84 THR A N 1
ATOM 647 C CA . THR A 1 84 ? 2.033 5.433 -15.855 1.00 97.19 84 THR A CA 1
ATOM 648 C C . THR A 1 84 ? 3.320 6.264 -15.870 1.00 97.19 84 THR A C 1
ATOM 650 O O . THR A 1 84 ? 4.256 5.937 -16.599 1.00 97.19 84 THR A O 1
ATOM 653 N N . SER A 1 85 ? 3.422 7.290 -15.018 1.00 96.81 85 SER A N 1
ATOM 654 C CA . SER A 1 85 ? 4.631 8.123 -14.921 1.00 96.81 85 SER A CA 1
ATOM 655 C C . SER A 1 85 ? 5.843 7.332 -14.419 1.00 96.81 85 SER A C 1
ATOM 657 O O . SER A 1 85 ? 6.944 7.499 -14.939 1.00 96.81 85 SER A O 1
ATOM 659 N N . VAL A 1 86 ? 5.634 6.428 -13.458 1.00 95.56 86 VAL A N 1
ATOM 660 C CA . VAL A 1 86 ? 6.677 5.545 -12.918 1.00 95.56 86 VAL A CA 1
ATOM 661 C C . VAL A 1 86 ? 7.186 4.586 -13.992 1.00 95.56 86 VAL A C 1
ATOM 663 O O . VAL A 1 86 ? 8.391 4.402 -14.129 1.00 95.56 86 VAL A O 1
ATOM 666 N N . ILE A 1 87 ? 6.288 4.005 -14.792 1.00 96.50 87 ILE A N 1
ATOM 667 C CA . ILE A 1 87 ? 6.657 3.122 -15.905 1.00 96.50 87 ILE A CA 1
ATOM 668 C C . ILE A 1 87 ? 7.504 3.889 -16.923 1.00 96.50 87 ILE A C 1
ATOM 670 O O . ILE A 1 87 ? 8.575 3.413 -17.291 1.00 96.50 87 ILE A O 1
ATOM 674 N N . PHE A 1 88 ? 7.078 5.090 -17.329 1.00 97.38 88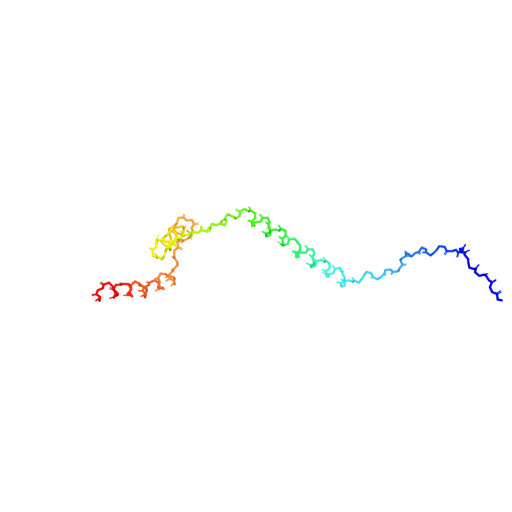 PHE A N 1
ATOM 675 C CA . PHE A 1 88 ? 7.864 5.921 -18.245 1.00 97.38 8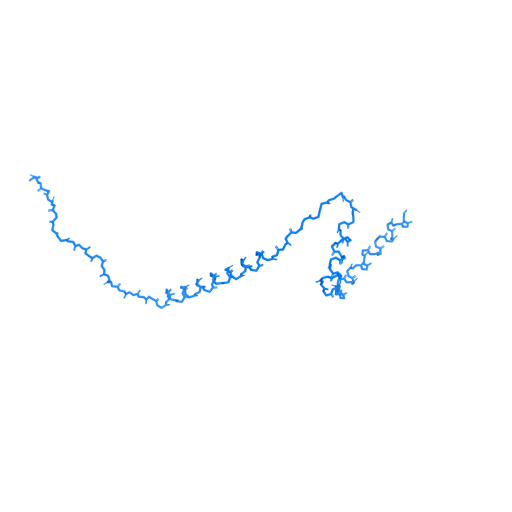8 PHE A CA 1
ATOM 676 C C . PHE A 1 88 ? 9.246 6.267 -17.682 1.00 97.38 88 PHE A C 1
ATOM 678 O O . PHE A 1 88 ? 10.236 6.162 -18.405 1.00 97.38 88 PHE A O 1
ATOM 685 N N . ALA A 1 89 ? 9.332 6.625 -16.398 1.00 96.38 89 ALA A N 1
ATOM 686 C CA . ALA A 1 89 ? 10.604 6.903 -15.739 1.00 96.38 89 ALA A CA 1
ATOM 687 C C . ALA A 1 89 ? 11.527 5.675 -15.736 1.00 96.38 89 ALA A C 1
ATOM 689 O O . ALA A 1 89 ? 12.691 5.795 -16.111 1.00 96.38 89 ALA A O 1
ATOM 690 N N . ASN A 1 90 ? 11.004 4.495 -15.395 1.00 94.62 90 ASN A N 1
ATOM 691 C CA . ASN A 1 90 ? 11.771 3.248 -15.381 1.00 94.62 90 ASN A CA 1
ATOM 692 C C . ASN A 1 90 ? 12.273 2.871 -16.783 1.00 94.62 90 ASN A C 1
ATOM 694 O O . ASN A 1 90 ? 13.423 2.466 -16.939 1.00 94.62 90 ASN A O 1
ATOM 698 N N . VAL A 1 91 ? 11.434 3.028 -17.813 1.00 97.25 91 VAL A N 1
ATOM 699 C CA . VAL A 1 91 ? 11.820 2.766 -19.209 1.00 97.25 91 VAL A CA 1
ATOM 700 C C . VAL A 1 91 ? 12.926 3.723 -19.643 1.00 97.25 91 VAL A C 1
ATOM 702 O O . VAL A 1 91 ? 13.946 3.283 -20.165 1.00 97.25 91 VAL A O 1
ATOM 705 N N . TYR A 1 92 ? 12.767 5.021 -19.377 1.00 96.94 92 TYR A N 1
ATOM 706 C CA . TYR A 1 92 ? 13.781 6.021 -19.706 1.00 96.94 92 TYR A CA 1
ATOM 707 C C . TYR A 1 92 ? 15.112 5.756 -18.990 1.00 96.94 92 TYR A C 1
ATOM 709 O O . TYR A 1 92 ? 16.165 5.800 -19.619 1.00 96.94 92 TYR A O 1
ATOM 717 N N . GLN A 1 93 ? 15.067 5.433 -17.694 1.00 95.69 93 GLN A N 1
ATOM 718 C CA . GLN A 1 93 ? 16.250 5.075 -16.906 1.00 95.69 93 GLN A CA 1
ATOM 719 C C . GLN A 1 93 ? 16.947 3.809 -17.412 1.00 95.69 93 GLN A C 1
ATOM 721 O O . GLN A 1 93 ? 18.154 3.704 -17.265 1.00 95.69 93 GLN A O 1
ATOM 726 N N . THR A 1 94 ? 16.205 2.862 -17.989 1.00 95.19 94 THR A N 1
ATOM 727 C CA . THR A 1 94 ? 16.769 1.606 -18.512 1.00 95.19 94 THR A CA 1
ATOM 728 C C . THR A 1 94 ? 17.455 1.797 -19.868 1.00 95.19 94 THR A C 1
ATOM 730 O O . THR A 1 94 ? 18.384 1.067 -20.194 1.00 95.19 94 THR A O 1
ATOM 733 N N . ILE A 1 95 ? 16.970 2.740 -20.683 1.00 94.31 95 ILE A N 1
ATOM 734 C CA . ILE A 1 95 ? 17.475 2.984 -22.045 1.00 94.31 95 ILE A CA 1
ATOM 735 C C . ILE A 1 95 ? 18.688 3.927 -22.051 1.00 94.31 95 ILE A C 1
ATOM 737 O O . ILE A 1 95 ? 19.502 3.860 -22.973 1.00 94.31 95 ILE A O 1
ATOM 741 N N . LYS A 1 96 ? 18.786 4.824 -21.067 1.00 74.88 96 LYS A N 1
ATOM 742 C CA . LYS A 1 96 ? 19.899 5.768 -20.916 1.00 74.88 96 LYS A CA 1
ATOM 743 C C . LYS A 1 96 ? 21.135 5.094 -20.323 1.00 74.88 96 LYS A C 1
ATOM 745 O O . LYS A 1 96 ? 22.239 5.433 -20.803 1.00 74.88 96 LYS A O 1
#

InterPro domains:
  IPR001019 Guanine nucleotide binding protein, alpha subunit [PF00503] (29-96)
  IPR001019 Guanine nucleotide binding protein, alpha subunit [PS51882] (46-96)
  IPR001019 Guanine nucleotide binding protein, alpha subunit [PTHR10218] (20-95)
  IPR002976 Plant G-protein, alpha subunit [PR01242] (35-44)
  IPR002976 Plant G-protein, alpha subunit [PR01242] (85-96)
  IPR027417 P-loop containing nucleoside triphosphate hydrolase [G3DSA:3.40.50.300] (9-94)
  IPR027417 P-loop containing nucleoside triphosphate hydrolase [SSF52540] (33-71)